Protein AF-A0A922ACN8-F1 (afdb_monomer_lite)

Foldseek 3Di:
DLVLLQVQLVVLCPDPDPVSLLLSLLSLVVSVVVLVVVVVVLVVVCPDPVNNDDDPDDDPRVVCVVPSVVVSVVSCVVCCVVDPPVNSPDDNDDGDDDDDPDDDDDDDDDDDDPVVCVVPPPPPDDDDDDDDDDDD

pLDDT: mean 76.5, std 16.7, range [36.03, 93.94]

Radius of gyration: 32.83 Å; chains: 1; bounding box: 63×62×100 Å

InterPro domains:
  IPR038898 BRO1 domain-containing protein BROX [PTHR23032] (3-123)

Secondary structure (DSSP, 8-state):
-HHHHHHHHHHHHTSSSHHHHHHHHHHHHHHHHHHHHHHHHHHHHHHSTTT---PPP-HHHHHHHHHHHHHHHHHHHHSTTTS-HHHH-S-PPPPPP---S--PPPPPPPPPPGGGSTTSSTTS------------

Organism: Carya illinoinensis (NCBI:txid32201)

Structure (mmCIF, N/CA/C/O backbone):
data_AF-A0A922ACN8-F1
#
_entry.id   AF-A0A922ACN8-F1
#
loop_
_atom_site.group_PDB
_atom_site.id
_atom_site.type_symbol
_atom_site.label_atom_id
_atom_site.label_alt_id
_atom_site.label_comp_id
_atom_site.label_asym_id
_atom_site.label_entity_id
_atom_site.label_seq_id
_atom_site.pdbx_PDB_ins_code
_atom_site.Cartn_x
_atom_site.Cartn_y
_atom_site.Cartn_z
_atom_site.occupancy
_atom_site.B_iso_or_equiv
_atom_site.auth_seq_id
_atom_site.auth_comp_id
_atom_site.auth_asym_id
_atom_site.auth_atom_id
_atom_site.pdbx_PDB_model_num
ATOM 1 N N . MET A 1 1 ? 1.065 -2.559 1.222 1.00 81.62 1 MET A N 1
ATOM 2 C CA . MET A 1 1 ? 0.200 -2.740 2.409 1.00 81.62 1 MET A CA 1
ATOM 3 C C . MET A 1 1 ? -0.348 -1.419 2.950 1.00 81.62 1 MET A C 1
ATOM 5 O O . MET A 1 1 ? -1.559 -1.332 3.060 1.00 81.62 1 MET A O 1
ATOM 9 N N . ILE A 1 2 ? 0.466 -0.376 3.195 1.00 90.81 2 ILE A N 1
ATOM 10 C CA . ILE A 1 2 ? 0.013 0.929 3.748 1.00 90.81 2 ILE A CA 1
ATOM 11 C C . ILE A 1 2 ? -1.250 1.488 3.067 1.00 90.81 2 ILE A C 1
ATOM 13 O O . ILE A 1 2 ? -2.266 1.685 3.725 1.00 90.81 2 ILE A O 1
ATOM 17 N N . LEU A 1 3 ? -1.197 1.728 1.748 1.00 90.62 3 LEU A N 1
ATOM 18 C CA . LEU A 1 3 ? -2.318 2.336 1.013 1.00 90.62 3 LEU A CA 1
ATOM 19 C C . LEU A 1 3 ? -3.559 1.456 1.041 1.00 90.62 3 LEU A C 1
ATOM 21 O O . LEU A 1 3 ? -4.665 1.954 1.199 1.00 90.62 3 LEU A O 1
ATOM 25 N N . THR A 1 4 ? -3.361 0.147 0.909 1.00 91.44 4 THR A N 1
ATOM 26 C CA . THR A 1 4 ? -4.440 -0.834 0.897 1.00 91.44 4 THR A CA 1
ATOM 27 C C . THR A 1 4 ? -5.236 -0.773 2.197 1.00 91.44 4 THR A C 1
ATOM 29 O O . THR A 1 4 ? -6.452 -0.642 2.149 1.00 91.44 4 THR A O 1
ATOM 32 N N . TYR A 1 5 ? -4.558 -0.764 3.348 1.00 91.31 5 TYR A N 1
ATOM 33 C CA . TYR A 1 5 ? -5.207 -0.630 4.653 1.00 91.31 5 TYR A CA 1
ATOM 34 C C . TYR A 1 5 ? -5.816 0.753 4.881 1.00 91.31 5 TYR A C 1
ATOM 36 O O . TYR A 1 5 ? -6.924 0.848 5.398 1.00 91.31 5 TYR A O 1
ATOM 44 N N . TYR A 1 6 ? -5.138 1.818 4.452 1.00 92.00 6 TYR A N 1
ATOM 45 C CA . TYR A 1 6 ? -5.653 3.178 4.587 1.00 92.00 6 TYR A CA 1
ATOM 46 C C . TYR A 1 6 ? -6.985 3.354 3.844 1.00 92.00 6 TYR A C 1
ATOM 48 O O . TYR A 1 6 ? -7.978 3.757 4.443 1.00 92.00 6 TYR A O 1
ATOM 56 N N . TYR A 1 7 ? -7.038 2.984 2.561 1.00 91.00 7 TYR A N 1
ATOM 57 C CA . TYR A 1 7 ? -8.270 3.078 1.777 1.00 91.00 7 TYR A CA 1
ATOM 58 C C . TYR A 1 7 ? -9.330 2.082 2.238 1.00 91.00 7 TYR A C 1
ATOM 60 O O . TYR A 1 7 ? -10.506 2.431 2.264 1.00 91.00 7 TYR A O 1
ATOM 68 N N . HIS A 1 8 ? -8.937 0.875 2.652 1.00 91.62 8 HIS A N 1
ATOM 69 C CA . HIS A 1 8 ? -9.882 -0.076 3.228 1.00 91.62 8 HIS A CA 1
ATOM 70 C C . HIS A 1 8 ? -10.542 0.484 4.494 1.00 91.62 8 HIS A C 1
ATOM 72 O O . HIS A 1 8 ? -11.757 0.386 4.637 1.00 91.62 8 HIS A O 1
ATOM 78 N N . GLY A 1 9 ? -9.769 1.145 5.360 1.00 89.56 9 GLY A N 1
ATOM 79 C CA . GLY A 1 9 ? -10.289 1.837 6.535 1.00 89.56 9 GLY A CA 1
ATOM 80 C C . GLY A 1 9 ? -11.264 2.960 6.185 1.00 89.56 9 GLY A C 1
ATOM 81 O O . GLY A 1 9 ? -12.323 3.040 6.797 1.00 89.56 9 GLY A O 1
ATOM 82 N N . LEU A 1 10 ? -10.961 3.776 5.169 1.00 89.69 10 LEU A N 1
ATOM 83 C CA . LEU A 1 10 ? -11.879 4.823 4.697 1.00 89.69 10 LEU A CA 1
ATOM 84 C C . LEU A 1 10 ? -13.196 4.248 4.155 1.00 89.69 10 LEU A C 1
ATOM 86 O O . LEU A 1 10 ? -14.262 4.728 4.516 1.00 89.69 10 LEU A O 1
ATOM 90 N N . ILE A 1 11 ? -13.132 3.188 3.346 1.00 90.75 11 ILE A N 1
ATOM 91 C CA . ILE A 1 11 ? -14.327 2.535 2.784 1.00 90.75 11 ILE A CA 1
ATOM 92 C C . ILE A 1 11 ? -15.184 1.910 3.894 1.00 90.75 11 ILE A C 1
ATOM 94 O O . ILE A 1 11 ? -16.408 1.997 3.868 1.00 90.75 11 ILE A O 1
ATOM 98 N N . LEU A 1 12 ? -14.554 1.273 4.884 1.00 87.50 12 LEU A N 1
ATOM 99 C CA . LEU A 1 12 ? -15.262 0.694 6.028 1.00 87.50 12 LEU A CA 1
ATOM 100 C C . LEU A 1 12 ? -15.921 1.761 6.911 1.00 87.50 12 LEU A C 1
ATOM 102 O O . LEU A 1 12 ? -16.988 1.514 7.473 1.00 87.50 12 LEU A O 1
ATOM 106 N N . ASP A 1 13 ? -15.295 2.931 7.024 1.00 85.00 13 ASP A N 1
ATOM 107 C CA . ASP A 1 13 ? -15.809 4.070 7.785 1.00 85.00 13 ASP A CA 1
ATOM 108 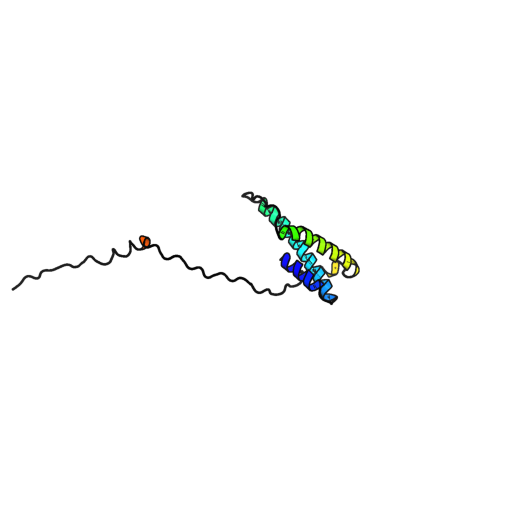C C . ASP A 1 13 ? -17.056 4.695 7.137 1.00 85.00 13 ASP A C 1
ATOM 110 O O . ASP A 1 13 ? -17.907 5.213 7.853 1.00 85.00 13 ASP A O 1
ATOM 114 N N . GLU A 1 14 ? -17.210 4.584 5.813 1.00 86.12 14 GLU A N 1
ATOM 115 C CA . GLU A 1 14 ? -18.434 4.973 5.091 1.00 86.12 14 GLU A CA 1
ATOM 116 C C . GLU A 1 14 ? -19.608 3.997 5.319 1.00 86.12 14 GLU A C 1
ATOM 118 O O . GLU A 1 14 ? -20.762 4.324 5.031 1.00 86.12 14 GLU A O 1
ATOM 123 N N . GLY A 1 15 ? -19.344 2.792 5.835 1.00 78.25 15 GLY A N 1
ATOM 124 C CA . GLY A 1 15 ? -20.371 1.794 6.128 1.00 78.25 15 GLY A CA 1
ATOM 125 C C . GLY A 1 15 ? -21.235 2.168 7.337 1.00 78.25 15 GLY A C 1
ATOM 126 O O . GLY A 1 15 ? -20.736 2.657 8.341 1.00 78.25 15 GLY A O 1
ATOM 127 N N . ASN A 1 16 ? -22.535 1.866 7.288 1.00 73.56 16 ASN A N 1
ATOM 128 C CA . ASN A 1 16 ? -23.505 2.248 8.328 1.00 73.56 16 ASN A CA 1
ATOM 129 C C . ASN A 1 16 ? -23.623 1.232 9.490 1.00 73.56 16 ASN A C 1
ATOM 131 O O . ASN A 1 16 ? -24.712 1.030 10.028 1.00 73.56 16 ASN A O 1
ATOM 135 N N . THR A 1 17 ? -22.550 0.507 9.833 1.00 76.25 17 THR A N 1
ATOM 136 C CA . THR A 1 17 ? -22.595 -0.535 10.880 1.00 76.25 17 THR A CA 1
ATOM 137 C C . THR A 1 17 ? -21.530 -0.311 11.947 1.00 76.25 17 THR A C 1
ATOM 139 O O . THR A 1 17 ? -20.389 0.018 11.644 1.00 76.25 17 THR A O 1
ATOM 142 N N . GLU A 1 18 ? -21.845 -0.572 13.216 1.00 69.88 18 GLU A N 1
ATOM 143 C CA . GLU A 1 18 ? -20.852 -0.449 14.295 1.00 69.88 18 GLU A CA 1
ATOM 144 C C . GLU A 1 18 ? -19.637 -1.363 14.062 1.00 69.88 18 GLU A C 1
ATOM 146 O O . GLU A 1 18 ? -18.489 -0.943 14.204 1.00 69.88 18 GLU A O 1
ATOM 151 N N . LYS A 1 19 ? -19.870 -2.589 13.573 1.00 73.94 19 LYS A N 1
ATOM 152 C CA . LYS A 1 19 ? -18.797 -3.525 13.211 1.00 73.94 19 LYS A CA 1
ATOM 153 C C . LYS A 1 19 ? -17.866 -2.957 12.131 1.00 73.94 19 LYS A C 1
ATOM 155 O O . LYS A 1 19 ? -16.658 -3.178 12.212 1.00 73.94 19 LYS A O 1
ATOM 160 N N . SER A 1 20 ? -18.390 -2.237 11.132 1.00 76.88 20 SER A N 1
ATOM 161 C CA . SER A 1 20 ? -17.559 -1.625 10.085 1.00 76.88 20 SER A CA 1
ATOM 162 C C . SER A 1 20 ? -16.703 -0.486 10.630 1.00 76.88 20 SER A C 1
ATOM 164 O O . SER A 1 20 ? -15.528 -0.419 10.280 1.00 76.88 20 SER A O 1
ATOM 166 N N . HIS A 1 21 ? -17.212 0.315 11.569 1.00 81.06 21 HIS A N 1
ATOM 167 C CA . HIS A 1 21 ? -16.412 1.356 12.225 1.00 81.06 21 HIS A CA 1
ATOM 168 C C . HIS A 1 21 ? -15.269 0.784 13.076 1.00 81.06 21 HIS A C 1
ATOM 170 O O . HIS A 1 21 ? -14.148 1.290 13.013 1.00 81.06 21 HIS A O 1
ATOM 176 N N . GLY A 1 22 ? -15.505 -0.308 13.814 1.00 79.62 22 GLY A N 1
ATOM 177 C CA . GLY A 1 22 ? -14.439 -0.998 14.552 1.00 79.62 22 GLY A CA 1
ATOM 178 C C . GLY A 1 22 ? -13.326 -1.519 13.630 1.00 79.62 22 GLY A C 1
ATOM 179 O O . GLY A 1 22 ? -12.141 -1.303 13.888 1.00 79.62 22 GLY A O 1
ATOM 180 N N . MET A 1 23 ? -13.699 -2.138 12.503 1.00 84.81 23 MET A N 1
ATOM 181 C CA . MET A 1 23 ? -12.734 -2.602 11.496 1.00 84.81 23 MET A CA 1
ATOM 182 C C . MET A 1 23 ? -12.024 -1.441 10.783 1.00 84.81 23 MET A C 1
ATOM 184 O O . MET A 1 23 ? -10.842 -1.560 10.463 1.00 84.81 23 MET A O 1
ATOM 188 N N . ALA A 1 24 ? -12.704 -0.311 10.570 1.00 86.50 24 ALA A N 1
ATOM 189 C CA . ALA A 1 24 ? -12.109 0.890 9.991 1.00 86.50 24 ALA A CA 1
ATOM 190 C C . ALA A 1 24 ? -10.971 1.432 10.864 1.00 86.50 24 ALA A C 1
ATOM 192 O O . ALA A 1 24 ? -9.889 1.731 10.357 1.00 86.50 24 ALA A O 1
ATOM 193 N N . VAL A 1 25 ? -11.182 1.500 12.184 1.00 84.62 25 VAL A N 1
ATOM 194 C CA . VAL A 1 25 ? -10.143 1.923 13.135 1.00 84.62 25 VAL A CA 1
ATOM 1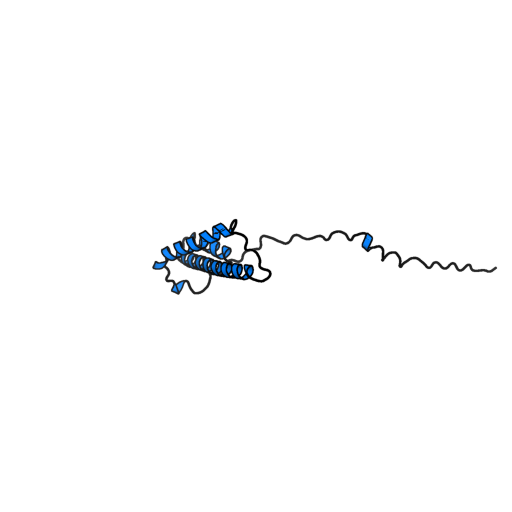95 C C . VAL A 1 25 ? -8.951 0.965 13.101 1.00 84.62 25 VAL A C 1
ATOM 197 O O . VAL A 1 25 ? -7.818 1.432 12.984 1.00 84.62 25 VAL A O 1
ATOM 200 N N . ALA A 1 26 ? -9.194 -0.350 13.120 1.00 84.94 26 ALA A N 1
ATOM 201 C CA . ALA A 1 26 ? -8.131 -1.354 13.034 1.00 84.94 26 ALA A CA 1
ATOM 202 C C . ALA A 1 26 ? -7.316 -1.231 11.730 1.00 84.94 26 ALA A C 1
ATOM 204 O O . ALA A 1 26 ? -6.086 -1.279 11.748 1.00 84.94 26 ALA A O 1
ATOM 205 N N . ALA A 1 27 ? -7.985 -1.011 10.593 1.00 89.06 27 ALA A N 1
ATOM 206 C CA . ALA A 1 27 ? -7.329 -0.811 9.302 1.00 89.06 27 ALA A CA 1
ATOM 207 C C . ALA A 1 27 ? -6.472 0.469 9.276 1.00 89.06 27 ALA A C 1
ATOM 209 O O . ALA A 1 27 ? -5.331 0.444 8.813 1.00 89.06 27 ALA A O 1
ATOM 210 N N . LEU A 1 28 ? -6.988 1.584 9.804 1.00 88.94 28 LEU A N 1
ATOM 211 C CA . LEU A 1 28 ? -6.257 2.856 9.868 1.00 88.94 28 LEU A CA 1
ATOM 212 C C . LEU A 1 28 ? -5.051 2.794 10.819 1.00 88.94 28 LEU A C 1
ATOM 214 O O . LEU A 1 28 ? -4.009 3.386 10.527 1.00 88.94 28 LEU A O 1
ATOM 218 N N . GLN A 1 29 ? -5.164 2.063 11.930 1.00 86.44 29 GLN A N 1
ATOM 219 C CA . GLN A 1 29 ? -4.041 1.796 12.834 1.00 86.44 29 GLN A CA 1
ATOM 220 C C . GLN A 1 29 ? -2.961 0.955 12.149 1.00 86.44 29 GLN A C 1
ATOM 222 O O . GLN A 1 29 ? -1.799 1.357 12.145 1.00 86.44 29 GLN A O 1
ATOM 227 N N . ALA A 1 30 ? -3.343 -0.140 11.482 1.00 88.31 30 ALA A N 1
ATOM 228 C CA . ALA A 1 30 ? -2.404 -0.960 10.719 1.00 88.31 30 ALA A CA 1
ATOM 229 C C . ALA A 1 30 ? -1.680 -0.139 9.633 1.00 88.31 30 ALA A C 1
ATOM 231 O O . ALA A 1 30 ? -0.467 -0.256 9.457 1.00 88.31 30 ALA A O 1
ATOM 232 N N . ALA A 1 31 ? -2.395 0.744 8.927 1.00 89.94 31 ALA A N 1
ATOM 233 C CA . ALA A 1 31 ? -1.793 1.634 7.935 1.00 89.94 31 ALA A CA 1
ATOM 234 C C . ALA A 1 31 ? -0.736 2.577 8.541 1.00 89.94 31 ALA A C 1
ATOM 236 O O . ALA A 1 31 ? 0.323 2.765 7.937 1.00 89.94 31 ALA A O 1
ATOM 237 N N . ASP A 1 32 ? -1.000 3.149 9.720 1.00 88.81 32 ASP A N 1
ATOM 238 C CA . ASP A 1 32 ? -0.063 4.029 10.433 1.00 88.81 32 ASP A CA 1
ATOM 239 C C . ASP A 1 32 ? 1.179 3.266 10.932 1.00 88.81 32 ASP A C 1
ATOM 241 O O . ASP A 1 32 ? 2.306 3.751 10.803 1.00 88.81 32 ASP A O 1
ATOM 245 N N . GLU A 1 33 ? 1.007 2.042 11.432 1.00 88.50 33 GLU A N 1
ATOM 246 C CA . GLU A 1 33 ? 2.121 1.174 11.839 1.00 88.50 33 GLU A CA 1
ATOM 247 C C . GLU A 1 33 ? 3.020 0.801 10.656 1.00 88.50 33 GLU A C 1
ATOM 249 O O . GLU A 1 33 ? 4.230 1.050 10.701 1.00 88.50 33 GLU A O 1
ATOM 254 N N . TYR A 1 34 ? 2.440 0.312 9.554 1.00 90.19 34 TYR A N 1
ATOM 255 C CA . TYR A 1 34 ? 3.206 0.007 8.343 1.00 90.19 34 TYR A CA 1
ATOM 256 C C . TYR A 1 34 ? 3.876 1.249 7.752 1.00 90.19 34 TYR A C 1
ATOM 258 O O . TYR A 1 34 ? 4.951 1.149 7.158 1.00 90.19 34 TYR A O 1
ATOM 266 N N . PHE A 1 35 ? 3.268 2.429 7.895 1.00 89.75 35 PHE A N 1
ATOM 267 C CA . PHE A 1 35 ? 3.870 3.678 7.441 1.00 89.75 35 PHE A CA 1
ATOM 268 C C . PHE A 1 35 ? 5.132 4.016 8.244 1.00 89.75 35 PHE A C 1
ATOM 270 O O . PHE A 1 35 ? 6.170 4.338 7.655 1.00 89.75 35 PHE A O 1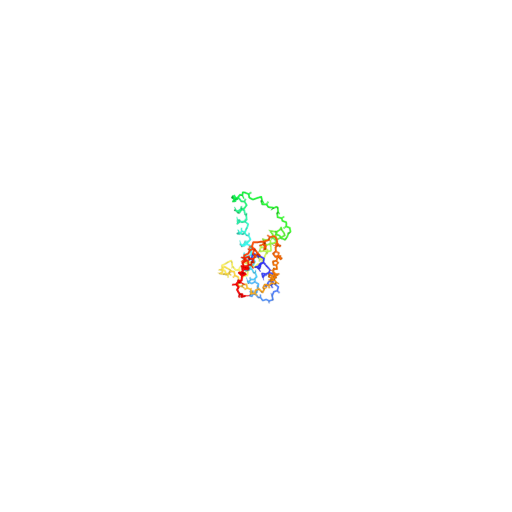
ATOM 277 N N . LYS A 1 36 ? 5.084 3.880 9.575 1.00 89.38 36 LYS A N 1
ATOM 278 C CA . LYS A 1 36 ? 6.256 4.062 10.449 1.00 89.38 36 LYS A CA 1
ATOM 279 C C . LYS A 1 36 ? 7.358 3.055 10.127 1.00 89.38 36 LYS A C 1
ATOM 28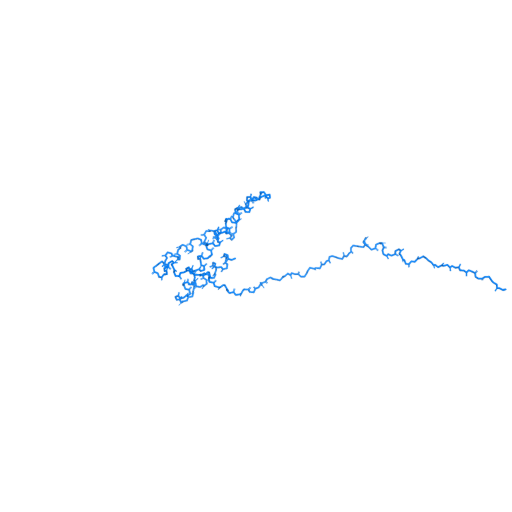1 O O . LYS A 1 36 ? 8.523 3.442 10.017 1.00 89.38 36 LYS A O 1
ATOM 286 N N . GLU A 1 37 ? 6.998 1.789 9.931 1.00 90.94 37 GLU A N 1
ATOM 287 C CA . GLU A 1 37 ? 7.948 0.737 9.562 1.00 90.94 37 GLU A CA 1
ATOM 288 C C . GLU A 1 37 ? 8.593 1.008 8.196 1.00 90.94 37 GLU A C 1
ATOM 290 O O . GLU A 1 37 ? 9.818 0.970 8.066 1.00 90.94 37 GLU A O 1
ATOM 295 N N . SER A 1 38 ? 7.796 1.385 7.193 1.00 89.75 38 SER A N 1
ATOM 296 C CA . SER A 1 38 ? 8.295 1.738 5.861 1.00 89.75 38 SER A CA 1
ATOM 297 C C . SER A 1 38 ? 9.229 2.943 5.889 1.00 89.75 38 SER A C 1
ATOM 299 O O . SER A 1 38 ? 10.200 2.964 5.131 1.00 89.75 38 SER A O 1
ATOM 301 N N . LYS A 1 39 ? 8.968 3.938 6.746 1.00 88.12 39 LYS A N 1
ATOM 302 C CA . LYS A 1 39 ? 9.863 5.087 6.916 1.00 88.12 39 LYS A CA 1
ATOM 303 C C . LYS A 1 39 ? 11.218 4.643 7.468 1.00 88.12 39 LYS A C 1
ATOM 305 O O . LYS A 1 39 ? 12.245 4.983 6.886 1.00 88.12 39 LYS A O 1
ATOM 310 N N . LYS A 1 40 ? 11.221 3.817 8.519 1.00 90.31 40 LYS A N 1
ATOM 311 C CA . LYS A 1 40 ? 12.450 3.250 9.093 1.00 90.31 40 LYS A CA 1
ATOM 312 C C . LYS A 1 40 ? 13.228 2.421 8.064 1.00 90.31 40 LYS A C 1
ATOM 314 O O . LYS A 1 40 ? 14.445 2.557 7.962 1.00 90.31 40 LYS A O 1
ATOM 319 N N . ALA A 1 41 ? 12.536 1.593 7.280 1.00 89.62 41 ALA A N 1
ATOM 320 C CA . ALA A 1 41 ? 13.153 0.800 6.217 1.00 89.62 41 ALA A CA 1
ATOM 321 C C . ALA A 1 41 ? 13.759 1.685 5.112 1.00 89.62 41 ALA A C 1
ATOM 323 O O . ALA A 1 41 ? 14.879 1.438 4.670 1.00 89.62 41 ALA A O 1
ATOM 324 N N . SER A 1 42 ? 13.055 2.746 4.702 1.00 86.19 42 SER A N 1
ATOM 325 C CA . SER A 1 42 ? 13.546 3.715 3.713 1.00 86.19 42 SER A CA 1
ATOM 326 C C . SER A 1 42 ? 14.783 4.471 4.200 1.00 86.19 42 SER A C 1
ATOM 328 O O . SER A 1 42 ? 15.727 4.656 3.429 1.00 86.19 42 SER A O 1
ATOM 330 N N . GLU A 1 43 ? 14.806 4.889 5.466 1.00 87.56 43 GLU A N 1
ATOM 331 C CA . GLU A 1 43 ? 15.966 5.541 6.082 1.00 87.56 43 GLU A CA 1
ATOM 332 C C . GLU A 1 43 ? 17.166 4.589 6.122 1.00 87.56 43 GLU A C 1
ATOM 334 O O . GLU A 1 43 ? 18.243 4.949 5.645 1.00 87.56 43 GLU A O 1
ATOM 339 N N . ALA A 1 44 ? 16.960 3.351 6.584 1.00 89.25 44 ALA A N 1
ATOM 340 C CA . ALA A 1 44 ? 18.004 2.329 6.623 1.00 89.25 44 ALA A CA 1
ATOM 341 C C . ALA A 1 44 ? 18.583 2.046 5.226 1.00 89.25 44 ALA A C 1
ATOM 343 O O . ALA A 1 44 ? 19.803 2.030 5.055 1.00 89.25 44 ALA A O 1
ATOM 344 N N . PHE A 1 45 ? 17.719 1.900 4.217 1.00 87.50 45 PHE A N 1
ATOM 345 C CA . PHE A 1 45 ? 18.126 1.704 2.825 1.00 87.50 45 PHE A CA 1
ATOM 346 C C . PHE A 1 45 ? 18.930 2.890 2.281 1.00 87.50 45 PHE A C 1
ATOM 348 O O . PHE A 1 45 ? 19.950 2.697 1.625 1.00 87.50 45 PHE A O 1
ATOM 355 N N . SER A 1 46 ? 18.515 4.120 2.597 1.00 84.00 46 SER A N 1
ATOM 356 C CA . SER A 1 46 ? 19.224 5.330 2.157 1.00 84.00 46 SER A CA 1
ATOM 357 C C . SER A 1 46 ? 20.642 5.401 2.729 1.00 84.00 46 SER A C 1
ATOM 359 O O . SER A 1 46 ? 21.554 5.898 2.075 1.00 84.00 46 SER A O 1
ATOM 361 N N . THR A 1 47 ? 20.837 4.885 3.947 1.00 86.62 47 THR A N 1
ATOM 362 C CA . THR A 1 47 ? 22.141 4.849 4.628 1.00 86.62 47 THR A CA 1
ATOM 363 C C . THR A 1 47 ? 23.012 3.641 4.272 1.00 86.62 47 THR A C 1
ATOM 365 O O . THR A 1 47 ? 24.198 3.634 4.606 1.00 86.62 47 THR A O 1
ATOM 368 N N . ALA A 1 48 ? 22.457 2.623 3.610 1.00 87.56 48 ALA A N 1
ATOM 369 C CA . ALA A 1 48 ? 23.196 1.427 3.221 1.00 87.56 48 ALA A CA 1
ATOM 370 C C . ALA A 1 48 ? 24.151 1.721 2.043 1.00 87.56 48 ALA A C 1
ATOM 372 O O . ALA A 1 48 ? 23.805 2.513 1.167 1.00 87.56 48 ALA A O 1
ATOM 373 N N . PRO A 1 49 ? 25.346 1.102 1.982 1.00 87.56 49 PRO A N 1
ATOM 374 C CA . PRO A 1 49 ? 26.239 1.243 0.835 1.00 87.56 49 PRO A CA 1
ATOM 375 C C . PRO A 1 49 ? 25.663 0.623 -0.456 1.00 87.56 49 PRO A C 1
ATOM 377 O O . PRO A 1 49 ? 25.116 -0.479 -0.398 1.00 87.56 49 PRO A O 1
ATOM 380 N N . PRO A 1 50 ? 25.862 1.256 -1.629 1.00 87.38 50 PRO A N 1
ATOM 381 C CA . PRO A 1 50 ? 26.381 2.611 -1.801 1.00 87.38 50 PRO A CA 1
ATOM 382 C C . PRO A 1 50 ? 25.359 3.637 -1.302 1.00 87.38 50 PRO A C 1
ATOM 384 O O . PRO A 1 50 ? 24.173 3.510 -1.592 1.00 87.38 50 PRO A O 1
ATOM 387 N N . LEU A 1 51 ? 25.835 4.658 -0.577 1.00 80.94 51 LEU A N 1
ATOM 388 C CA . LEU A 1 51 ? 24.973 5.669 0.034 1.00 80.94 51 LEU A CA 1
ATOM 389 C C . LEU A 1 51 ? 24.058 6.284 -1.032 1.00 80.94 51 LEU A C 1
ATOM 391 O O . LEU A 1 51 ? 24.514 7.028 -1.904 1.00 80.94 51 LEU A O 1
ATOM 395 N N . SER A 1 52 ? 22.770 5.956 -0.971 1.00 77.31 52 SER A N 1
ATOM 396 C CA . SER A 1 52 ? 21.788 6.464 -1.919 1.00 77.31 52 SER A CA 1
ATOM 397 C C . SER A 1 52 ? 21.188 7.749 -1.361 1.00 77.31 52 SER A C 1
ATOM 399 O O . SER A 1 52 ? 20.773 7.838 -0.205 1.00 77.31 52 SER A O 1
ATOM 401 N N . ARG A 1 53 ? 21.181 8.811 -2.171 1.00 75.56 53 ARG A N 1
ATOM 402 C CA . ARG A 1 53 ? 20.569 10.074 -1.757 1.00 75.56 53 ARG A CA 1
ATOM 403 C C . ARG A 1 53 ? 19.063 9.865 -1.664 1.00 75.56 53 ARG A C 1
ATOM 405 O O . ARG A 1 53 ? 18.432 9.573 -2.675 1.00 75.56 53 ARG A O 1
ATOM 412 N N . ASN A 1 54 ? 18.493 10.073 -0.481 1.00 70.62 54 ASN A N 1
ATOM 413 C CA . ASN A 1 54 ? 17.047 10.008 -0.310 1.00 70.62 54 ASN A CA 1
ATOM 414 C C . ASN A 1 54 ? 16.399 11.161 -1.106 1.00 70.62 54 ASN A C 1
ATOM 416 O O . ASN A 1 54 ? 16.702 12.331 -0.827 1.00 70.62 54 ASN A O 1
ATOM 420 N N . PRO A 1 55 ? 15.585 10.879 -2.140 1.00 75.75 55 PRO A N 1
ATOM 421 C CA . PRO A 1 55 ? 14.901 11.935 -2.865 1.00 75.75 55 PRO A CA 1
ATOM 422 C C . PRO A 1 55 ? 13.922 12.659 -1.926 1.00 75.75 55 PRO A C 1
ATOM 424 O O . PRO A 1 55 ? 13.345 12.040 -1.029 1.00 75.75 55 PRO A O 1
ATOM 427 N N . PRO A 1 56 ? 13.700 13.972 -2.107 1.00 80.19 56 PRO A N 1
ATOM 428 C CA . PRO A 1 56 ? 12.674 14.672 -1.347 1.00 80.19 56 PRO A CA 1
ATOM 429 C C . PRO A 1 56 ? 11.307 14.019 -1.581 1.00 80.19 56 PRO A C 1
ATOM 431 O O . PRO A 1 56 ? 10.989 13.605 -2.698 1.00 80.19 56 PRO A O 1
ATOM 434 N N . LEU A 1 57 ? 10.482 13.954 -0.531 1.00 80.12 57 LEU A N 1
ATOM 435 C CA . LEU A 1 57 ? 9.114 13.452 -0.643 1.00 80.12 57 LEU A CA 1
ATOM 436 C C . LEU A 1 57 ? 8.345 14.275 -1.681 1.00 80.12 57 LEU A C 1
ATOM 438 O O . LEU A 1 57 ? 8.212 15.495 -1.554 1.00 80.12 57 LEU A O 1
ATOM 442 N N . TRP A 1 58 ? 7.812 13.597 -2.692 1.00 81.94 58 TRP A N 1
ATOM 443 C CA . TRP A 1 58 ? 7.070 14.217 -3.783 1.00 81.94 58 TRP A CA 1
ATOM 444 C C . TRP A 1 58 ? 5.791 13.434 -4.096 1.00 81.94 58 TRP A C 1
ATOM 446 O O . TRP A 1 58 ? 5.613 12.291 -3.667 1.00 81.94 58 TRP A O 1
ATOM 456 N N . GLY A 1 59 ? 4.873 14.090 -4.811 1.00 86.88 59 GLY A N 1
ATOM 457 C CA . GLY A 1 59 ? 3.618 13.493 -5.265 1.00 86.88 59 GLY A CA 1
ATOM 458 C C . GLY A 1 59 ? 2.771 12.905 -4.133 1.00 86.88 59 GLY A C 1
ATOM 459 O O . GLY A 1 59 ? 2.645 13.483 -3.049 1.00 86.88 59 GLY A O 1
ATOM 460 N N . THR A 1 60 ? 2.197 11.731 -4.393 1.00 84.75 60 THR A N 1
ATOM 461 C CA . THR A 1 60 ? 1.272 11.032 -3.492 1.00 84.75 60 THR A CA 1
ATOM 462 C C . THR A 1 60 ? 1.895 10.738 -2.128 1.00 84.75 60 THR A C 1
ATOM 464 O O . THR A 1 60 ? 1.223 10.870 -1.109 1.00 84.75 60 THR A O 1
ATOM 467 N N . MET A 1 61 ? 3.190 10.404 -2.076 1.00 83.75 61 MET A N 1
ATOM 468 C CA . MET A 1 61 ? 3.850 10.041 -0.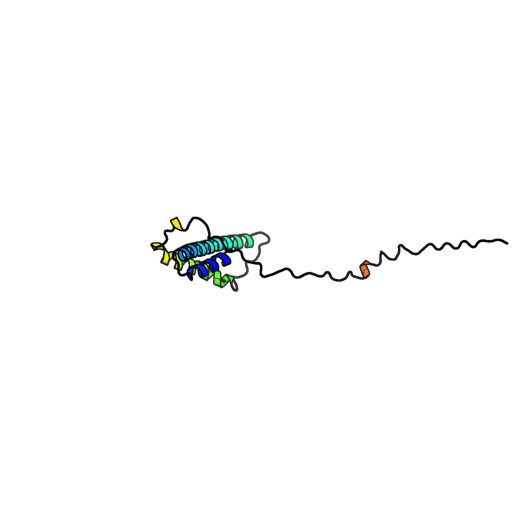818 1.00 83.75 61 MET A CA 1
ATOM 469 C C . MET A 1 61 ? 3.937 11.222 0.156 1.00 83.75 61 MET A C 1
ATOM 471 O O . MET A 1 61 ? 3.759 11.039 1.360 1.00 83.75 61 MET A O 1
ATOM 475 N N . LYS A 1 62 ? 4.131 12.447 -0.352 1.00 87.81 62 LYS A N 1
ATOM 476 C CA . LYS A 1 62 ? 4.091 13.661 0.477 1.00 87.81 62 LYS A CA 1
ATOM 477 C C . LYS A 1 62 ? 2.709 13.842 1.108 1.00 87.81 62 LYS A C 1
ATOM 479 O O . LYS A 1 62 ? 2.608 13.975 2.324 1.00 87.81 62 LYS A O 1
ATOM 484 N N . TYR A 1 63 ? 1.652 13.775 0.300 1.00 87.81 63 TYR A N 1
ATOM 485 C CA . TYR A 1 63 ? 0.272 13.898 0.778 1.00 87.81 63 TYR A CA 1
ATOM 486 C C . TYR A 1 63 ? -0.066 12.851 1.848 1.00 87.81 63 TYR A C 1
ATOM 488 O O . TYR A 1 63 ? -0.565 13.182 2.923 1.00 87.81 63 TYR A O 1
ATOM 496 N N . LEU A 1 64 ? 0.264 11.589 1.583 1.00 86.31 64 LEU A N 1
ATOM 497 C CA . LEU A 1 64 ? -0.029 10.479 2.488 1.00 86.31 64 LEU A CA 1
ATOM 498 C C . LEU A 1 64 ? 0.739 10.571 3.804 1.00 86.31 64 LEU A C 1
ATOM 500 O O . LEU A 1 64 ? 0.177 10.250 4.849 1.00 86.31 64 LEU A O 1
ATOM 504 N N . SER A 1 65 ? 1.985 11.054 3.764 1.00 86.06 65 SER A N 1
ATOM 505 C CA . SER A 1 65 ? 2.798 11.242 4.971 1.00 86.06 65 SER A CA 1
ATOM 506 C C . SER A 1 65 ? 2.177 12.219 5.966 1.00 86.06 65 SER A C 1
ATOM 508 O O . SER A 1 65 ? 2.382 12.093 7.171 1.00 86.06 65 SER A O 1
ATOM 510 N N . GLU A 1 66 ? 1.376 13.163 5.473 1.00 88.56 66 GLU A N 1
ATOM 511 C CA . GLU A 1 66 ? 0.615 14.077 6.314 1.00 88.56 66 GLU A CA 1
ATOM 512 C C . GLU A 1 66 ? -0.764 13.524 6.663 1.00 88.56 66 GLU A C 1
ATOM 514 O O . GLU A 1 66 ? -1.250 13.761 7.769 1.00 88.56 66 GLU A O 1
ATOM 519 N N . LYS A 1 67 ? -1.415 12.828 5.726 1.00 89.12 67 LYS A N 1
ATOM 520 C CA . LYS A 1 67 ? -2.801 12.383 5.885 1.00 89.12 67 LYS A CA 1
ATOM 521 C C . LYS A 1 67 ? -2.964 11.189 6.803 1.00 89.12 67 LYS A C 1
ATOM 523 O O . LYS A 1 67 ? -3.805 11.255 7.691 1.00 89.12 67 LYS A O 1
ATOM 528 N N . ILE A 1 68 ? -2.162 10.141 6.622 1.00 87.62 68 ILE A N 1
ATOM 529 C CA . ILE A 1 68 ? -2.323 8.883 7.363 1.00 87.62 68 ILE A CA 1
ATOM 530 C C . ILE A 1 68 ? -2.248 9.133 8.880 1.00 87.62 68 ILE A C 1
ATOM 532 O O . ILE A 1 68 ? -3.209 8.794 9.569 1.00 87.62 68 ILE A O 1
ATOM 536 N N . PRO A 1 69 ? -1.224 9.825 9.425 1.00 85.62 69 PRO A N 1
ATOM 537 C CA . PRO A 1 69 ? -1.155 10.043 10.870 1.00 85.62 69 PRO A CA 1
ATOM 538 C C . PRO A 1 69 ? -2.288 10.935 11.400 1.00 85.62 69 PRO A C 1
ATOM 540 O O . PRO A 1 69 ? -2.789 10.714 12.504 1.00 85.62 69 PRO A O 1
ATOM 543 N N . LYS A 1 70 ? -2.711 11.946 10.622 1.00 85.94 70 LYS A N 1
ATOM 544 C CA . LYS A 1 70 ? -3.795 12.870 11.002 1.00 85.94 70 LYS A CA 1
ATOM 545 C C . LYS A 1 70 ? -5.144 12.158 11.056 1.00 85.94 70 LYS A C 1
ATOM 547 O O . LYS A 1 70 ? -5.861 12.293 12.049 1.00 85.94 70 LYS A O 1
ATOM 552 N N . ASP A 1 71 ? -5.473 11.403 10.014 1.00 82.94 71 ASP A N 1
ATOM 553 C CA . ASP A 1 71 ? -6.760 10.725 9.883 1.00 82.94 71 ASP A CA 1
ATOM 554 C C . ASP A 1 71 ? -6.858 9.582 10.912 1.00 82.94 71 ASP A C 1
ATOM 556 O O . ASP A 1 71 ? -7.863 9.492 11.622 1.00 82.94 71 ASP A O 1
ATOM 560 N N . THR A 1 72 ? -5.780 8.813 11.121 1.00 80.94 72 THR A N 1
ATOM 561 C CA . THR A 1 72 ? -5.717 7.795 12.184 1.00 80.94 72 THR A CA 1
ATOM 562 C C . THR A 1 72 ? -5.855 8.419 13.576 1.00 80.94 72 THR A C 1
ATOM 564 O O . THR A 1 72 ? -6.682 7.971 14.369 1.00 80.94 72 THR A O 1
ATOM 567 N N . SER A 1 73 ? -5.113 9.490 13.886 1.00 75.94 73 SER A N 1
ATOM 568 C CA . SER A 1 73 ? -5.190 10.155 15.199 1.00 75.94 73 SER A CA 1
ATOM 569 C C . SER A 1 73 ? -6.579 10.730 15.487 1.00 75.94 73 SER A C 1
ATOM 571 O O . SER A 1 73 ? -7.100 10.571 16.594 1.00 75.94 73 SER A O 1
ATOM 573 N N . SER A 1 74 ? -7.195 11.371 14.490 1.00 74.75 74 SER A N 1
ATOM 574 C CA . SER A 1 74 ? -8.548 11.920 14.602 1.00 74.75 74 SER A CA 1
ATOM 575 C C . SER A 1 74 ? -9.564 10.818 14.910 1.00 74.75 74 SER A C 1
ATOM 577 O O . SER A 1 74 ? -10.327 10.926 15.872 1.00 74.75 74 SER A O 1
ATOM 579 N N . LYS A 1 75 ? -9.517 9.714 14.157 1.00 72.25 75 LYS A N 1
ATOM 580 C CA . LYS A 1 75 ? -10.458 8.595 14.287 1.00 72.25 75 LYS A CA 1
ATOM 581 C C . LYS A 1 75 ? -10.280 7.808 15.581 1.00 72.25 75 LYS A C 1
ATOM 583 O O . LYS A 1 75 ? -11.272 7.507 16.237 1.00 72.25 75 LYS A O 1
ATOM 588 N N . VAL A 1 76 ? -9.043 7.539 15.999 1.00 67.38 76 VAL A N 1
ATOM 589 C CA . VAL A 1 76 ? -8.759 6.866 17.280 1.00 67.38 76 VAL A CA 1
ATOM 590 C C . VAL A 1 76 ? -9.227 7.715 18.462 1.00 67.38 76 VAL A C 1
ATOM 592 O O . VAL A 1 76 ? -9.723 7.176 19.445 1.00 67.38 76 VAL A O 1
ATOM 595 N N . ARG A 1 77 ? -9.111 9.047 18.379 1.00 65.50 77 ARG A N 1
ATOM 596 C CA . ARG A 1 77 ? -9.533 9.946 19.462 1.00 65.50 77 ARG A CA 1
ATOM 597 C C . ARG A 1 77 ? -11.053 10.050 19.598 1.00 65.50 77 ARG A C 1
ATOM 599 O O . ARG A 1 77 ? -11.520 10.166 20.721 1.00 65.50 77 ARG A O 1
ATOM 606 N N . ILE A 1 78 ? -11.787 10.012 18.486 1.00 63.78 78 ILE A N 1
ATOM 607 C CA . ILE A 1 78 ? -13.262 10.063 18.459 1.00 63.78 78 ILE A CA 1
ATOM 608 C C . ILE A 1 78 ? -13.883 8.726 18.888 1.00 63.78 78 ILE A C 1
ATOM 610 O O . ILE A 1 78 ? -14.974 8.707 19.435 1.00 63.78 78 ILE A O 1
ATOM 614 N N . ASN A 1 79 ? -13.186 7.612 18.656 1.00 57.56 79 ASN A N 1
ATOM 615 C CA . ASN A 1 79 ? -13.664 6.270 18.994 1.00 57.56 79 ASN A CA 1
ATOM 616 C C . ASN A 1 79 ? -13.093 5.728 20.316 1.00 57.56 79 ASN A C 1
ATOM 618 O O . ASN A 1 79 ? -13.349 4.574 20.652 1.00 57.56 79 ASN A O 1
ATOM 622 N N . ARG A 1 80 ? -12.325 6.531 21.069 1.00 60.19 80 ARG A N 1
ATOM 623 C CA . ARG A 1 80 ? -11.609 6.112 22.293 1.00 60.19 80 ARG A CA 1
ATOM 624 C C . ARG A 1 80 ? -12.554 5.629 23.397 1.00 60.19 80 ARG A C 1
ATOM 626 O O . ARG A 1 80 ? -12.183 4.782 24.206 1.00 60.19 80 ARG A O 1
ATOM 633 N N . ASP A 1 81 ? -13.743 6.200 23.430 1.00 56.16 81 ASP A N 1
ATOM 634 C CA . ASP A 1 81 ? -14.833 5.952 24.365 1.00 56.16 81 ASP A CA 1
ATOM 635 C C . ASP A 1 81 ? -15.757 4.801 23.921 1.00 56.16 81 ASP A C 1
ATOM 637 O O . ASP A 1 81 ? -16.386 4.182 24.777 1.00 56.16 81 ASP A O 1
ATOM 641 N N . LEU A 1 82 ? -15.768 4.433 22.629 1.00 54.94 82 LEU A N 1
ATOM 642 C CA . LEU A 1 82 ? -16.510 3.269 22.108 1.00 54.94 82 LEU A CA 1
ATOM 643 C C . LEU A 1 82 ? -15.655 1.996 21.962 1.00 54.94 82 LEU A C 1
ATOM 645 O O . LEU A 1 82 ? -16.163 0.888 22.130 1.00 54.94 82 LEU A O 1
ATOM 649 N N . TYR A 1 83 ? -14.367 2.133 21.643 1.00 54.78 83 TYR A N 1
ATOM 650 C CA . TYR A 1 83 ? -13.475 1.021 21.321 1.00 54.78 83 TYR A CA 1
ATOM 651 C C . TYR A 1 83 ? -12.201 1.135 22.157 1.00 54.78 83 TYR A C 1
ATOM 653 O O . TYR A 1 83 ? -11.280 1.889 21.840 1.00 54.78 83 TYR A O 1
ATOM 661 N N . SER A 1 84 ? -12.153 0.395 23.269 1.00 52.88 84 SER A N 1
ATOM 662 C CA . SER A 1 84 ? -10.951 0.324 24.095 1.00 52.88 84 SER A CA 1
ATOM 663 C C . SER A 1 84 ? -9.789 -0.237 23.273 1.00 52.88 84 SER A C 1
ATOM 665 O O . SER A 1 84 ? -9.937 -1.201 22.522 1.00 52.88 84 SER A O 1
ATOM 667 N N . TYR A 1 85 ? -8.617 0.376 23.446 1.00 48.97 85 TYR A N 1
ATOM 668 C CA . TYR A 1 85 ? -7.350 0.033 22.787 1.00 48.97 85 TYR A CA 1
ATOM 669 C C . TYR A 1 85 ? -7.034 -1.478 22.840 1.00 48.97 85 TYR A C 1
ATOM 671 O O . TYR A 1 85 ? -6.407 -2.019 21.942 1.00 48.97 85 TYR A O 1
ATOM 679 N N . GLU A 1 86 ? -7.543 -2.164 23.863 1.00 44.44 86 GLU A N 1
ATOM 680 C CA . GLU A 1 86 ? -7.360 -3.590 24.145 1.00 44.44 86 GLU A CA 1
ATOM 681 C C . GLU A 1 86 ? -8.207 -4.534 23.271 1.00 44.44 86 GLU A C 1
ATOM 683 O O . GLU A 1 86 ? -7.849 -5.694 23.122 1.00 44.44 86 GLU A O 1
ATOM 688 N N . ARG A 1 87 ? -9.316 -4.066 22.672 1.00 49.38 87 ARG A N 1
ATOM 689 C CA . ARG A 1 87 ? -10.212 -4.906 21.845 1.00 49.38 87 ARG A CA 1
ATOM 690 C C . ARG A 1 87 ? -9.961 -4.769 20.334 1.00 49.38 87 ARG A C 1
ATOM 692 O O . ARG A 1 87 ? -10.525 -5.522 19.550 1.00 49.38 87 ARG A O 1
ATOM 699 N N . ILE A 1 88 ? -9.147 -3.790 19.926 1.00 52.09 88 ILE A N 1
ATOM 700 C CA . ILE A 1 88 ? -8.781 -3.509 18.521 1.00 52.09 88 ILE A CA 1
ATOM 701 C C . ILE A 1 88 ? -7.445 -4.183 18.153 1.00 52.09 88 ILE A C 1
ATOM 703 O O . ILE A 1 88 ? -7.161 -4.435 16.983 1.00 52.09 88 ILE A O 1
ATOM 707 N N . MET A 1 89 ? -6.639 -4.523 19.161 1.00 48.81 89 MET A N 1
ATOM 708 C CA . MET A 1 89 ? -5.421 -5.306 19.003 1.00 48.81 89 MET A CA 1
ATOM 709 C C . MET A 1 89 ? -5.758 -6.792 18.991 1.00 48.81 89 MET A C 1
ATOM 711 O O . MET A 1 89 ? -5.653 -7.457 20.013 1.00 48.81 89 MET A O 1
ATOM 715 N N . GLU A 1 90 ? -6.121 -7.338 17.837 1.00 51.56 90 GLU A N 1
ATOM 716 C CA . GLU A 1 90 ? -5.883 -8.775 17.672 1.00 51.56 90 GLU A CA 1
ATOM 717 C C . GLU A 1 90 ? -5.319 -9.125 16.304 1.00 51.56 90 GLU A C 1
ATOM 719 O O . GLU A 1 90 ? -4.392 -9.925 16.229 1.00 51.56 90 GLU A O 1
ATOM 724 N N . THR A 1 91 ? -5.734 -8.479 15.214 1.00 60.50 91 THR A N 1
ATOM 725 C CA . THR A 1 91 ? -5.078 -8.647 13.906 1.00 60.50 91 THR A CA 1
ATOM 726 C C . THR A 1 91 ? -5.482 -7.508 12.971 1.00 60.50 91 THR A C 1
ATOM 728 O O . THR A 1 91 ? -6.616 -7.033 13.033 1.00 60.50 91 THR A O 1
ATOM 731 N N . ALA A 1 92 ? -4.582 -7.080 12.078 1.00 72.31 92 ALA A N 1
ATOM 732 C CA . ALA A 1 92 ? -4.968 -6.227 10.956 1.00 72.31 92 ALA A CA 1
ATOM 733 C C . ALA A 1 92 ? -6.114 -6.904 10.169 1.00 72.31 92 ALA A C 1
ATOM 735 O O . ALA A 1 92 ? -6.046 -8.113 9.927 1.00 72.31 92 ALA A O 1
ATOM 736 N N . PRO A 1 93 ? -7.179 -6.174 9.795 1.00 82.62 93 PRO A N 1
ATOM 737 C CA . PRO A 1 93 ? -8.338 -6.781 9.151 1.00 82.62 93 PRO A CA 1
ATOM 738 C C . PRO A 1 93 ? -7.938 -7.475 7.848 1.00 82.62 93 PRO A C 1
ATOM 740 O O . PRO A 1 93 ? -7.112 -6.967 7.093 1.00 82.62 93 PRO A O 1
ATOM 743 N N . THR A 1 94 ? -8.522 -8.641 7.568 1.00 85.62 94 THR A N 1
ATOM 744 C CA . THR A 1 94 ? -8.219 -9.369 6.332 1.00 85.62 94 THR A CA 1
ATOM 745 C C . THR A 1 94 ? -8.580 -8.511 5.126 1.00 85.62 94 THR A C 1
ATOM 747 O O . THR A 1 94 ? -9.720 -8.072 4.978 1.00 85.62 94 THR A O 1
ATOM 750 N N . LEU A 1 95 ? -7.595 -8.269 4.265 1.00 86.19 95 LEU A N 1
ATOM 751 C CA . LEU A 1 95 ? -7.802 -7.502 3.049 1.00 86.19 95 LEU A CA 1
ATOM 752 C C . LEU A 1 95 ? -8.605 -8.323 2.025 1.00 86.19 95 LEU A C 1
ATOM 754 O O . LEU A 1 95 ? -8.415 -9.539 1.943 1.00 86.19 95 LEU A O 1
ATOM 758 N N . PRO A 1 96 ? -9.466 -7.677 1.219 1.00 86.38 96 PRO A N 1
ATOM 759 C CA . PRO A 1 96 ? -10.071 -8.316 0.057 1.00 86.38 96 PRO A CA 1
ATOM 760 C C . PRO A 1 96 ? -9.006 -8.835 -0.913 1.00 86.38 96 PRO A C 1
ATOM 762 O O . PRO A 1 96 ? -7.909 -8.279 -0.996 1.00 86.38 96 PRO A O 1
ATOM 765 N N . ASP A 1 97 ? -9.348 -9.864 -1.685 1.00 87.44 97 ASP A N 1
ATOM 766 C CA . ASP A 1 97 ? -8.516 -10.278 -2.810 1.00 87.44 97 ASP A CA 1
ATOM 767 C C . ASP A 1 97 ? -8.673 -9.272 -3.962 1.00 87.44 97 ASP A C 1
ATOM 769 O O . ASP A 1 97 ? -9.787 -9.003 -4.423 1.00 87.44 97 ASP A O 1
ATOM 773 N N . PHE A 1 98 ? -7.563 -8.673 -4.395 1.00 84.19 98 PHE A N 1
ATOM 774 C CA . PHE A 1 98 ? -7.547 -7.646 -5.434 1.00 84.19 98 PHE A CA 1
ATOM 775 C C . PHE A 1 98 ? -6.946 -8.217 -6.717 1.00 84.19 98 PHE A C 1
ATOM 777 O O . PHE A 1 98 ? -5.764 -8.559 -6.766 1.00 84.19 98 PHE A O 1
ATOM 784 N N . ALA A 1 99 ? -7.742 -8.254 -7.787 1.00 86.25 99 ALA A N 1
ATOM 785 C CA . ALA A 1 99 ? -7.258 -8.672 -9.097 1.00 86.25 99 ALA A CA 1
ATOM 786 C C . ALA A 1 99 ? -6.170 -7.715 -9.623 1.00 86.25 99 ALA A C 1
ATOM 788 O O . ALA A 1 99 ? -6.302 -6.491 -9.547 1.00 86.25 99 ALA A O 1
ATOM 789 N N . LEU A 1 100 ? -5.103 -8.274 -10.201 1.00 86.44 100 LEU A N 1
ATOM 790 C CA . LEU A 1 100 ? -4.057 -7.486 -10.850 1.00 86.44 100 LEU A CA 1
ATOM 791 C C . LEU A 1 100 ? -4.614 -6.805 -12.106 1.00 86.44 100 LEU A C 1
ATOM 793 O O . LEU A 1 100 ? -5.089 -7.466 -13.027 1.00 86.44 100 LEU A O 1
ATOM 797 N N . ALA A 1 101 ? -4.523 -5.475 -12.144 1.00 89.19 101 ALA A N 1
ATOM 798 C CA . ALA A 1 101 ? -4.989 -4.681 -13.279 1.00 89.19 101 ALA A CA 1
ATOM 799 C C . ALA A 1 101 ? -4.026 -4.723 -14.479 1.00 89.19 101 ALA A C 1
ATOM 801 O O . ALA A 1 101 ? -4.453 -4.541 -15.615 1.00 89.19 101 ALA A O 1
ATOM 802 N N . LEU A 1 102 ? -2.733 -4.952 -14.230 1.00 91.31 102 LEU A N 1
ATOM 803 C CA . LEU A 1 102 ? -1.697 -4.976 -15.260 1.00 91.31 102 LEU A CA 1
ATOM 804 C C . LEU A 1 102 ? -1.289 -6.412 -15.577 1.00 91.31 102 LEU A C 1
ATOM 806 O O . LEU A 1 102 ? -1.142 -7.243 -14.678 1.00 91.31 102 LEU A O 1
ATOM 810 N N . LYS A 1 103 ? -1.063 -6.673 -16.862 1.00 92.31 103 LYS A N 1
ATOM 811 C CA . LYS A 1 103 ? -0.435 -7.895 -17.362 1.00 92.31 103 LYS A CA 1
ATOM 812 C C . LYS A 1 103 ? 0.836 -7.487 -18.107 1.00 92.31 103 LYS A C 1
ATOM 814 O O . LYS A 1 103 ? 0.824 -6.424 -18.723 1.00 92.31 103 LYS A O 1
ATOM 819 N N . PRO A 1 104 ? 1.923 -8.267 -18.030 1.00 92.69 104 PRO A N 1
ATOM 820 C CA . PRO A 1 104 ? 3.100 -8.006 -18.845 1.00 92.69 104 PRO A CA 1
ATOM 821 C C . PRO A 1 104 ? 2.725 -8.033 -20.325 1.00 92.69 104 PRO A C 1
ATOM 823 O O . PRO A 1 104 ? 2.034 -8.955 -20.762 1.00 92.69 104 PRO A O 1
ATOM 826 N N . ASP A 1 105 ? 3.194 -7.044 -21.076 1.00 92.62 105 ASP A N 1
ATOM 827 C CA . ASP A 1 105 ? 3.088 -7.075 -22.529 1.00 92.62 105 ASP A CA 1
ATOM 828 C C . ASP A 1 105 ? 4.013 -8.161 -23.088 1.00 92.62 105 ASP A C 1
ATOM 830 O O . ASP A 1 105 ? 5.097 -8.421 -22.552 1.00 92.62 105 ASP A O 1
ATOM 834 N N . GLU A 1 106 ? 3.587 -8.810 -24.170 1.00 93.94 106 GLU A N 1
ATOM 835 C CA . GLU A 1 106 ? 4.424 -9.792 -24.850 1.00 93.94 106 GLU A CA 1
ATOM 836 C C . GLU A 1 106 ? 5.610 -9.079 -25.507 1.00 93.94 106 GLU A C 1
ATOM 838 O O . GLU A 1 106 ? 5.448 -8.224 -26.379 1.00 93.94 106 GLU A O 1
ATOM 843 N N . TYR A 1 107 ? 6.820 -9.418 -25.066 1.00 92.38 107 TYR A N 1
ATOM 844 C CA . TYR A 1 107 ? 8.036 -8.865 -25.641 1.00 92.38 107 TYR A CA 1
ATOM 845 C C . TYR A 1 107 ? 8.468 -9.691 -26.851 1.00 92.38 107 TYR A C 1
ATOM 847 O O . TYR A 1 107 ? 8.719 -10.890 -26.731 1.00 92.38 107 TYR A O 1
ATOM 855 N N . GLN A 1 108 ? 8.611 -9.043 -28.007 1.00 93.44 108 GLN A N 1
ATOM 856 C CA . GLN A 1 108 ? 9.202 -9.667 -29.187 1.00 93.44 108 GLN A CA 1
ATOM 857 C C . GLN A 1 108 ? 10.682 -9.310 -29.291 1.00 93.44 108 GLN A C 1
ATOM 859 O O . GLN A 1 108 ? 11.056 -8.136 -29.266 1.00 93.44 108 GLN A O 1
ATOM 864 N N . LEU A 1 109 ? 11.525 -10.339 -29.416 1.00 91.69 109 LEU A N 1
ATOM 865 C CA . LEU A 1 109 ? 12.948 -10.156 -29.675 1.00 91.69 109 LEU A CA 1
ATOM 866 C C . LEU A 1 109 ? 13.145 -9.481 -31.041 1.00 91.69 109 LEU A C 1
ATOM 868 O O . LEU A 1 109 ? 12.426 -9.808 -31.992 1.00 91.69 109 LEU A O 1
ATOM 872 N N . PRO A 1 110 ? 14.133 -8.583 -31.175 1.00 91.69 110 PRO A N 1
ATOM 873 C CA . PRO A 1 110 ? 14.528 -8.101 -32.487 1.00 91.69 110 PRO A CA 1
ATOM 874 C C . PRO A 1 110 ? 15.009 -9.277 -33.362 1.00 91.69 110 PRO A C 1
ATOM 876 O O . PRO A 1 110 ? 15.536 -10.262 -32.832 1.00 91.69 110 PRO A O 1
ATOM 879 N N . PRO A 1 111 ? 14.853 -9.191 -34.696 1.00 88.19 111 PRO A N 1
ATOM 880 C CA . PRO A 1 111 ? 15.415 -10.179 -35.610 1.00 88.19 111 PRO A CA 1
ATOM 881 C C . PRO A 1 111 ? 16.925 -10.343 -35.396 1.00 88.19 111 PRO A C 1
ATOM 883 O O . PRO A 1 111 ? 17.620 -9.374 -35.089 1.00 88.19 111 PRO A O 1
ATOM 886 N N . VAL A 1 112 ? 17.434 -11.564 -35.582 1.00 88.75 112 VAL A N 1
ATOM 887 C CA . VAL A 1 112 ? 18.876 -11.844 -35.510 1.00 88.75 112 VAL A CA 1
ATOM 888 C C . VAL A 1 112 ? 19.598 -11.050 -36.597 1.00 88.75 112 VAL A C 1
ATOM 890 O O . VAL A 1 112 ? 19.177 -11.054 -37.755 1.00 88.75 112 VAL A O 1
ATOM 893 N N . ASP A 1 113 ? 20.684 -10.375 -36.223 1.00 89.62 113 ASP A N 1
ATOM 894 C CA . ASP A 1 113 ? 21.488 -9.604 -37.165 1.00 89.62 113 ASP A CA 1
ATOM 895 C C . ASP A 1 113 ? 22.109 -10.535 -38.230 1.00 89.62 113 ASP A C 1
ATOM 897 O O . ASP A 1 113 ? 22.672 -11.577 -37.876 1.00 89.62 113 ASP A O 1
ATOM 901 N N . PRO A 1 114 ? 22.039 -10.193 -39.531 1.00 85.69 114 PRO A N 1
ATOM 902 C CA . PRO A 1 114 ? 22.609 -11.011 -40.602 1.00 85.69 114 PRO A CA 1
ATOM 903 C C . PRO A 1 114 ? 24.090 -11.373 -40.414 1.00 85.69 114 PRO A C 1
ATOM 905 O O . PRO A 1 114 ? 24.494 -12.455 -40.841 1.00 85.69 114 PRO A O 1
ATOM 908 N N . SER A 1 115 ? 24.876 -10.523 -39.742 1.00 84.62 115 SER A N 1
ATOM 909 C CA . SER A 1 115 ? 26.302 -10.763 -39.455 1.00 84.62 115 SER A CA 1
ATOM 910 C C . SER A 1 115 ? 26.559 -11.990 -38.573 1.00 84.62 115 SER A C 1
ATOM 912 O O . SER A 1 115 ? 27.671 -12.511 -38.541 1.00 84.62 115 SER A O 1
ATOM 914 N N . TRP A 1 116 ? 25.532 -12.508 -37.895 1.00 80.62 116 TRP A N 1
ATOM 915 C CA . TRP A 1 116 ? 25.625 -13.703 -37.053 1.00 80.62 116 TRP A CA 1
ATOM 916 C C . TRP A 1 116 ? 25.413 -15.011 -37.842 1.00 80.62 116 TRP A C 1
ATOM 918 O O . TRP A 1 116 ? 25.578 -16.094 -37.284 1.00 80.62 116 TRP A O 1
ATOM 928 N N . ASN A 1 117 ? 25.074 -14.941 -39.137 1.00 71.62 117 ASN A N 1
ATOM 929 C CA . ASN A 1 117 ? 24.800 -16.111 -39.986 1.00 71.62 117 ASN A CA 1
ATOM 930 C C . ASN A 1 117 ? 25.977 -16.526 -40.893 1.00 71.62 117 ASN A C 1
ATOM 932 O O . ASN A 1 117 ? 25.880 -17.539 -41.591 1.00 71.62 117 ASN A O 1
ATOM 936 N N . GLU A 1 118 ? 27.085 -15.778 -40.895 1.00 63.97 118 GLU A N 1
ATOM 937 C CA . GLU A 1 118 ? 28.194 -15.971 -41.845 1.00 63.97 118 GLU A CA 1
ATOM 938 C C . GLU A 1 118 ? 28.984 -17.279 -41.629 1.00 63.97 118 GLU A C 1
ATOM 940 O O . GLU A 1 118 ? 29.591 -17.803 -42.565 1.00 63.97 118 GLU A O 1
ATOM 945 N N . GLU A 1 119 ? 28.928 -17.881 -40.436 1.00 59.31 119 GLU A N 1
ATOM 946 C CA . GLU A 1 119 ? 29.674 -19.112 -40.125 1.00 59.31 119 GLU A CA 1
ATOM 947 C C . GLU A 1 119 ? 28.958 -20.403 -40.586 1.00 59.31 119 GLU A C 1
ATOM 949 O O . GLU A 1 119 ? 29.588 -21.451 -40.761 1.00 59.31 119 GLU A O 1
ATOM 954 N N . ASN A 1 120 ? 27.653 -20.339 -40.876 1.00 56.94 120 ASN A N 1
ATOM 955 C CA . ASN A 1 120 ? 26.831 -21.529 -41.138 1.00 56.94 120 ASN A CA 1
ATOM 956 C C . ASN A 1 120 ? 26.714 -21.912 -42.628 1.00 56.94 120 ASN A C 1
ATOM 958 O O . ASN A 1 120 ? 26.282 -23.024 -42.929 1.00 56.94 120 ASN A O 1
ATOM 962 N N . MET A 1 121 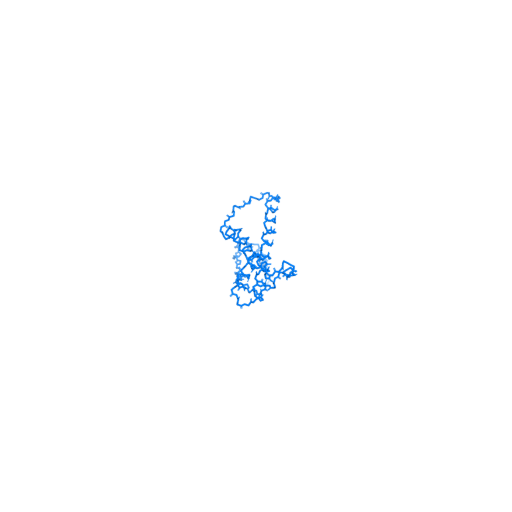? 27.119 -21.048 -43.572 1.00 54.06 121 MET A N 1
ATOM 963 C CA . MET A 1 121 ? 27.036 -21.340 -45.019 1.00 54.06 121 MET A CA 1
ATOM 964 C C . MET A 1 121 ? 28.312 -21.944 -45.630 1.00 54.06 121 MET A C 1
ATOM 966 O O . MET A 1 121 ? 28.254 -22.500 -46.724 1.00 54.06 121 MET A O 1
ATOM 970 N N . ASN A 1 122 ? 29.450 -21.929 -44.928 1.00 52.00 122 ASN A N 1
ATOM 971 C CA . ASN A 1 122 ? 30.730 -22.398 -45.484 1.00 52.00 122 ASN A CA 1
ATOM 972 C C . ASN A 1 122 ? 31.031 -23.893 -45.257 1.00 52.00 122 ASN A C 1
ATOM 974 O O . ASN A 1 122 ? 32.121 -24.357 -45.587 1.00 52.00 122 ASN A O 1
ATOM 978 N N . ARG A 1 123 ? 30.086 -24.680 -44.722 1.00 51.31 123 ARG A N 1
ATOM 979 C CA . ARG A 1 123 ? 30.302 -26.108 -44.399 1.00 51.31 123 ARG A CA 1
ATOM 980 C C . ARG A 1 123 ? 29.485 -27.082 -45.255 1.00 51.31 123 ARG A C 1
ATOM 982 O O . ARG A 1 123 ? 29.157 -28.173 -44.799 1.00 51.31 123 ARG A O 1
ATOM 989 N N . GLY A 1 124 ? 29.153 -26.704 -46.489 1.00 50.88 124 GLY A N 1
ATOM 990 C CA . GLY A 1 124 ? 28.262 -27.514 -47.318 1.00 50.88 124 GLY A CA 1
ATOM 991 C C . GLY A 1 124 ? 28.418 -27.376 -48.824 1.00 50.88 124 GLY A C 1
ATOM 992 O O . GLY A 1 124 ? 27.412 -27.536 -49.495 1.00 50.88 124 GLY A O 1
ATOM 993 N N . GLN A 1 125 ? 29.600 -27.075 -49.381 1.00 48.12 125 GLN A N 1
ATOM 994 C CA . GLN A 1 125 ? 29.803 -27.178 -50.839 1.00 48.12 125 GLN A CA 1
ATOM 995 C C . GLN A 1 125 ? 31.279 -27.095 -51.273 1.00 48.12 125 GLN A C 1
ATOM 997 O O . GLN A 1 125 ? 31.705 -26.130 -51.889 1.00 48.12 125 GLN A O 1
ATOM 1002 N N . THR A 1 126 ? 32.077 -28.134 -51.023 1.00 44.16 126 THR A N 1
ATOM 1003 C CA . THR A 1 126 ? 33.307 -28.378 -51.806 1.00 44.16 126 THR A CA 1
ATOM 1004 C C . THR A 1 126 ? 33.618 -29.871 -51.824 1.00 44.16 126 THR A C 1
ATOM 1006 O O . THR A 1 126 ? 34.142 -30.433 -50.870 1.00 44.16 126 THR A O 1
ATOM 1009 N N . GLY A 1 127 ? 33.261 -30.535 -52.926 1.00 40.16 127 GLY A N 1
ATOM 1010 C CA . GLY A 1 127 ? 33.557 -31.955 -53.108 1.00 40.16 127 GLY A CA 1
ATOM 1011 C C . GLY A 1 127 ? 32.971 -32.589 -54.369 1.00 40.16 127 GLY A C 1
ATOM 1012 O O . GLY A 1 127 ? 32.524 -33.727 -54.308 1.00 40.16 127 GLY A O 1
ATOM 1013 N N . SER A 1 128 ? 32.940 -31.895 -55.512 1.00 39.62 128 SER A N 1
ATOM 1014 C CA . SER A 1 128 ? 32.677 -32.548 -56.803 1.00 39.62 128 SER A CA 1
ATOM 1015 C C . SER A 1 128 ? 33.999 -33.014 -57.424 1.00 39.62 128 SER A C 1
ATOM 1017 O O . SER A 1 128 ? 34.607 -32.299 -58.220 1.00 39.62 128 SER A O 1
ATOM 1019 N N . ASN A 1 129 ? 34.462 -34.209 -57.047 1.00 36.03 129 ASN A N 1
ATOM 1020 C CA . ASN A 1 129 ? 35.570 -34.880 -57.728 1.00 36.03 129 ASN A CA 1
ATOM 1021 C C . ASN A 1 129 ? 35.101 -35.369 -59.110 1.00 36.03 129 ASN A C 1
ATOM 1023 O O . ASN A 1 129 ? 34.307 -36.303 -59.210 1.00 36.03 129 ASN A O 1
ATOM 1027 N N . GLN A 1 130 ? 35.604 -34.755 -60.184 1.00 42.56 130 GLN A N 1
ATOM 1028 C CA . GLN A 1 130 ? 35.529 -35.321 -61.532 1.00 42.56 130 GLN A CA 1
ATOM 1029 C C . GLN A 1 130 ? 36.569 -36.444 -61.667 1.00 42.56 130 GLN A C 1
ATOM 1031 O O . GLN A 1 130 ? 37.764 -36.176 -61.766 1.00 42.56 130 GLN A O 1
ATOM 1036 N N . HIS A 1 131 ? 36.123 -37.699 -61.741 1.00 37.94 131 HIS A N 1
ATOM 1037 C CA . HIS A 1 131 ? 36.927 -38.778 -62.319 1.00 37.94 131 HIS A CA 1
ATOM 1038 C C . HIS A 1 131 ? 36.539 -38.962 -63.789 1.00 37.94 131 HIS A C 1
ATOM 1040 O O . HIS A 1 131 ? 35.500 -39.529 -64.119 1.00 37.94 131 HIS A O 1
ATOM 1046 N N . LYS A 1 132 ? 37.397 -38.455 -64.681 1.00 38.09 132 LYS A N 1
ATOM 1047 C CA . LYS A 1 132 ? 37.361 -38.711 -66.123 1.00 38.09 132 LYS A CA 1
ATOM 1048 C C . LYS A 1 132 ? 37.782 -40.166 -66.365 1.00 38.09 132 LYS A C 1
ATOM 1050 O O . LYS A 1 132 ? 38.956 -40.498 -66.243 1.00 38.09 132 LYS A O 1
ATOM 1055 N N . GLY A 1 133 ? 36.810 -41.028 -66.654 1.00 36.75 133 GLY A N 1
ATOM 1056 C CA . GLY A 1 133 ? 37.032 -42.416 -67.052 1.00 36.75 133 GLY A CA 1
ATOM 1057 C C . GLY A 1 133 ? 37.504 -42.506 -68.502 1.00 36.75 133 GLY A C 1
ATOM 1058 O O . GLY A 1 133 ? 36.802 -42.105 -69.425 1.00 36.75 133 GLY A O 1
ATOM 1059 N N . GLU A 1 134 ? 38.707 -43.033 -68.676 1.00 40.47 134 GLU A N 1
ATOM 1060 C CA . GLU A 1 134 ? 39.323 -43.417 -69.940 1.00 40.47 134 GLU A CA 1
ATOM 1061 C C . GLU A 1 134 ? 38.971 -44.885 -70.248 1.00 40.47 134 GLU A C 1
ATOM 1063 O O . GLU A 1 134 ? 39.204 -45.750 -69.398 1.00 40.47 134 GLU A O 1
ATOM 1068 N N . ARG A 1 135 ? 38.396 -45.145 -71.438 1.00 41.41 135 ARG A N 1
ATOM 1069 C CA . ARG A 1 135 ? 38.549 -46.343 -72.305 1.00 41.41 135 ARG A CA 1
ATOM 1070 C C . ARG A 1 135 ? 37.311 -46.581 -73.185 1.00 41.41 135 ARG A C 1
ATOM 1072 O O . ARG A 1 135 ? 36.286 -47.045 -72.689 1.00 41.41 135 ARG A O 1
ATOM 1079 N N . ARG A 1 136 ? 37.461 -46.410 -74.498 1.00 43.16 136 ARG A N 1
ATOM 1080 C CA . ARG A 1 136 ? 37.596 -47.501 -75.484 1.00 43.16 136 ARG A CA 1
ATOM 1081 C C . ARG A 1 136 ? 37.902 -46.929 -76.860 1.00 43.16 136 ARG A C 1
ATOM 1083 O O . ARG A 1 136 ? 37.331 -45.868 -77.180 1.00 43.16 136 ARG A O 1
#

Sequence (136 aa):
MILTYYYHGLILDEGNTEKSHGMAVAALQAADEYFKESKKASEAFSTAPPLSRNPPLWGTMKYLSEKIPKDTSSKVRINRDLYSYERIMETAPTLPDFALALKPDEYQLPPVDPSWNEENMNRGQTGSNQHKGERR